Protein AF-A0A9X1PA81-F1 (afdb_monomer)

Organism: NCBI:txid2906443

Secondary structure (DSSP, 8-state):
-PPPHHHHHHHHHHHHHHHHHHHHHHHHHHHT--SEEEE------TT--SHHHHHHHHHHHHHH--S--SEEEEEEEETTEEEEEEEEETTTTEEEEEE-GGG--EEEEE--HHHHHHHHHTT--TTTGGGTSPBPPGGGGGG---TTHHHHTT-

Radius of gyration: 21.86 Å; Cα contacts (8 Å, |Δi|>4): 210; chains: 1; bounding box: 47×30×75 Å

pLDDT: mean 76.85, std 14.56, range [31.25, 95.69]

Structure (mmCIF, N/CA/C/O backbone):
data_AF-A0A9X1PA81-F1
#
_entry.id   AF-A0A9X1PA81-F1
#
loop_
_atom_site.group_PDB
_atom_site.id
_atom_site.type_symbol
_atom_site.label_atom_id
_atom_site.label_alt_id
_atom_site.label_comp_id
_atom_site.label_asym_id
_atom_site.label_entity_id
_atom_site.label_seq_id
_atom_site.pdbx_PDB_ins_code
_atom_site.Cartn_x
_atom_site.Cartn_y
_atom_site.Cartn_z
_atom_site.occupancy
_atom_site.B_iso_or_equiv
_atom_site.auth_seq_id
_atom_site.auth_comp_id
_atom_site.auth_asym_id
_atom_site.auth_atom_id
_atom_site.pdbx_PDB_model_num
ATOM 1 N N . MET A 1 1 ? -17.175 -12.967 57.351 1.00 57.31 1 MET A N 1
ATOM 2 C CA . MET A 1 1 ? -18.327 -12.041 57.247 1.00 57.31 1 MET A CA 1
ATOM 3 C C . MET A 1 1 ? -18.696 -11.857 55.776 1.00 57.31 1 MET A C 1
ATOM 5 O O . MET A 1 1 ? -17.812 -11.483 55.008 1.00 57.31 1 MET A O 1
ATOM 9 N N . PRO A 1 2 ? -19.935 -12.161 55.350 1.00 66.50 2 PRO A N 1
ATOM 10 C CA . PRO A 1 2 ? -20.371 -11.936 53.971 1.00 66.50 2 PRO A CA 1
ATOM 11 C C . PRO A 1 2 ? -20.437 -10.431 53.658 1.00 66.50 2 PRO A C 1
ATOM 13 O O . PRO A 1 2 ? -20.876 -9.634 54.485 1.00 66.50 2 PRO A O 1
ATOM 16 N N . LYS A 1 3 ? -19.960 -10.028 52.472 1.00 63.03 3 LYS A N 1
ATOM 17 C CA . LYS A 1 3 ? -19.974 -8.625 52.019 1.00 63.03 3 LYS A CA 1
ATOM 18 C C . LYS A 1 3 ? -21.407 -8.178 51.748 1.00 63.03 3 LYS A C 1
ATOM 20 O O . LYS A 1 3 ? -22.189 -8.936 51.178 1.00 63.03 3 LYS A O 1
ATOM 25 N N . SER A 1 4 ? -21.746 -6.943 52.116 1.00 78.69 4 SER A N 1
ATOM 26 C CA . SER A 1 4 ? -23.109 -6.448 51.916 1.00 78.69 4 SER A CA 1
ATOM 27 C C . SER A 1 4 ? -23.429 -6.285 50.418 1.00 78.69 4 SER A C 1
ATOM 29 O O . SER A 1 4 ? -22.540 -5.944 49.630 1.00 78.69 4 SER A O 1
ATOM 31 N N . PRO A 1 5 ? -24.695 -6.448 49.994 1.00 77.38 5 PRO A N 1
ATOM 32 C CA . PRO A 1 5 ? -25.101 -6.264 48.596 1.00 77.38 5 PRO A CA 1
ATOM 33 C C . PRO A 1 5 ? -24.713 -4.894 48.013 1.00 77.38 5 PRO A C 1
ATOM 35 O O . PRO A 1 5 ? -24.394 -4.784 46.829 1.00 77.38 5 PRO A O 1
ATOM 38 N N . LYS A 1 6 ? -24.672 -3.847 48.851 1.00 75.31 6 LYS A N 1
ATOM 39 C CA . LYS A 1 6 ? -24.205 -2.503 48.468 1.00 75.31 6 LYS A CA 1
ATOM 40 C C . LYS A 1 6 ? -22.704 -2.481 48.145 1.00 75.31 6 LYS A C 1
ATOM 42 O O . LYS A 1 6 ? -22.308 -1.853 47.168 1.00 75.31 6 LYS A O 1
ATOM 47 N N . GLN A 1 7 ? -21.879 -3.207 48.905 1.00 72.81 7 GLN A N 1
ATOM 48 C CA . GLN A 1 7 ? -20.437 -3.326 48.646 1.00 72.81 7 GLN A CA 1
ATOM 49 C C . GLN A 1 7 ? -20.135 -4.107 47.359 1.00 72.81 7 GLN A C 1
ATOM 51 O O . GLN A 1 7 ? -19.161 -3.803 46.674 1.00 72.81 7 GLN A O 1
ATOM 56 N N . ILE A 1 8 ? -20.965 -5.098 47.017 1.00 76.81 8 ILE A N 1
ATOM 57 C CA . ILE A 1 8 ? -20.823 -5.881 45.780 1.00 76.81 8 ILE A CA 1
ATOM 58 C C . ILE A 1 8 ? -21.149 -5.012 44.556 1.00 76.81 8 ILE A C 1
ATOM 60 O O . ILE A 1 8 ? -20.349 -4.959 43.624 1.00 76.81 8 ILE A O 1
ATOM 64 N N . LYS A 1 9 ? -22.266 -4.267 44.585 1.00 75.31 9 LYS A N 1
ATOM 65 C CA . LYS A 1 9 ? -22.647 -3.336 43.504 1.00 75.31 9 LYS A CA 1
ATOM 66 C C . LYS A 1 9 ? -21.602 -2.243 43.281 1.00 75.31 9 LYS A C 1
ATOM 68 O O . LYS A 1 9 ? -21.241 -1.986 42.139 1.00 75.31 9 LYS A O 1
ATOM 73 N N . ALA A 1 10 ? -21.085 -1.646 44.358 1.00 75.88 10 ALA A N 1
ATOM 74 C CA . ALA A 1 10 ? -20.046 -0.623 44.264 1.00 75.88 10 ALA A CA 1
ATOM 75 C C . ALA A 1 10 ? -18.797 -1.154 43.545 1.00 75.88 10 ALA A C 1
ATOM 77 O O . ALA A 1 10 ? -18.350 -0.536 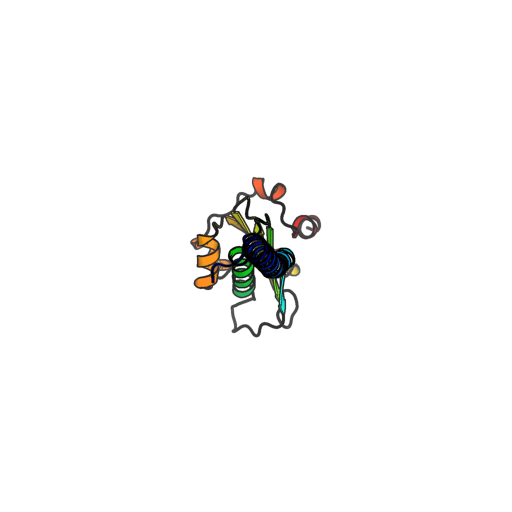42.589 1.00 75.88 10 ALA A O 1
ATOM 78 N N . LYS A 1 11 ? -18.300 -2.341 43.924 1.00 76.75 11 LYS A N 1
ATOM 79 C CA . LYS A 1 11 ? -17.141 -2.968 43.266 1.00 76.75 11 LYS A CA 1
ATOM 80 C C . LYS A 1 11 ? -17.375 -3.261 41.788 1.00 76.75 11 LYS A C 1
ATOM 82 O O . LYS A 1 11 ? -16.480 -3.018 40.988 1.00 76.75 11 LYS A O 1
ATOM 87 N N . LEU A 1 12 ? -18.566 -3.741 41.427 1.00 80.06 12 LEU A N 1
ATOM 88 C CA . LEU A 1 12 ? -18.918 -4.002 40.030 1.00 80.06 12 LEU A CA 1
ATOM 89 C C . LEU A 1 12 ? -18.897 -2.716 39.193 1.00 80.06 12 LEU A C 1
ATOM 91 O O . LEU A 1 12 ? -18.337 -2.704 38.101 1.00 80.06 12 LEU A O 1
ATOM 95 N N . ILE A 1 13 ? -19.457 -1.628 39.732 1.00 84.12 13 ILE A N 1
ATOM 96 C CA . ILE A 1 13 ? -19.462 -0.313 39.081 1.00 84.12 13 ILE A CA 1
ATOM 97 C C . ILE A 1 13 ? -18.028 0.210 38.934 1.00 84.12 13 ILE A C 1
ATOM 99 O O . ILE A 1 13 ? -17.653 0.647 37.851 1.00 84.12 13 ILE A O 1
ATOM 103 N N . THR A 1 14 ? -17.196 0.120 39.978 1.00 82.12 14 THR A N 1
ATOM 104 C CA . THR A 1 14 ? -15.796 0.570 39.907 1.00 82.12 14 THR A CA 1
ATOM 105 C C . THR A 1 14 ? -14.988 -0.236 38.887 1.00 82.12 14 THR A C 1
ATOM 107 O O . THR A 1 14 ? -14.229 0.349 38.118 1.00 82.12 14 THR A O 1
ATOM 110 N N . SER A 1 15 ? -15.176 -1.559 38.828 1.00 83.19 15 SER A N 1
ATOM 111 C CA . SER A 1 15 ? -14.539 -2.416 37.820 1.00 83.19 15 SER A CA 1
ATOM 112 C C . SER A 1 15 ? -15.003 -2.085 36.401 1.00 83.19 15 SER A C 1
ATOM 114 O O . SER A 1 15 ? -14.167 -1.986 35.510 1.00 83.19 15 SER A O 1
ATOM 116 N N . ALA A 1 16 ? -16.301 -1.852 36.188 1.00 82.06 16 ALA A N 1
ATOM 117 C CA . ALA A 1 16 ? -16.825 -1.457 34.882 1.00 82.06 16 ALA A CA 1
ATOM 118 C C . ALA A 1 16 ? -16.262 -0.101 34.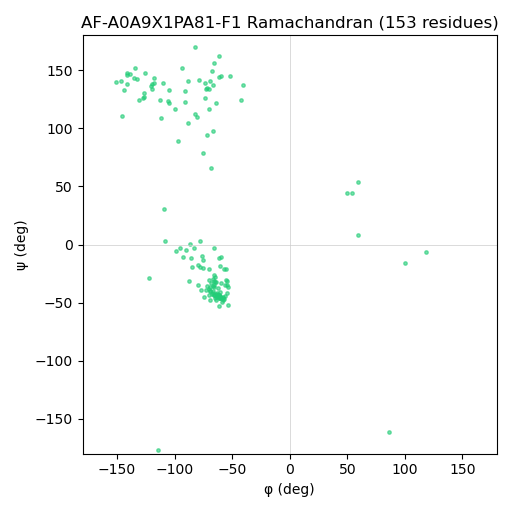424 1.00 82.06 16 ALA A C 1
ATOM 120 O O . ALA A 1 16 ? -15.819 0.026 33.286 1.00 82.06 16 ALA A O 1
ATOM 121 N N . ILE A 1 17 ? -16.203 0.888 35.324 1.00 86.19 17 ILE A N 1
ATOM 122 C CA . ILE A 1 17 ? -15.609 2.202 35.040 1.00 86.19 17 ILE A CA 1
ATOM 123 C C . ILE A 1 17 ? -14.124 2.058 34.690 1.00 86.19 17 ILE A C 1
ATOM 125 O O . ILE A 1 17 ? -13.688 2.611 33.685 1.00 86.19 17 ILE A O 1
ATOM 129 N N . MET A 1 18 ? -13.358 1.279 35.460 1.00 84.69 18 MET A N 1
ATOM 130 C CA . MET A 1 18 ? -11.952 0.978 35.159 1.00 84.69 18 MET A CA 1
ATOM 131 C C . MET A 1 18 ? -11.780 0.328 33.781 1.00 84.69 18 MET A C 1
ATOM 133 O O . MET A 1 18 ? -10.922 0.751 33.014 1.00 84.69 18 MET A O 1
ATOM 137 N N . CYS A 1 19 ? -12.613 -0.654 33.425 1.00 82.62 19 CYS A N 1
ATOM 138 C CA . CYS A 1 19 ? -12.574 -1.274 32.100 1.00 82.62 19 CYS A CA 1
ATOM 139 C C . CYS A 1 19 ? -12.869 -0.266 30.981 1.00 82.62 19 CYS A C 1
ATOM 141 O O . CYS A 1 19 ? -12.150 -0.246 29.984 1.00 82.62 19 CYS A O 1
ATOM 143 N N . CYS A 1 20 ? -13.873 0.600 31.150 1.00 79.50 20 CYS A N 1
ATOM 144 C CA . CYS A 1 20 ? -14.181 1.652 30.181 1.00 79.50 20 CYS A CA 1
ATOM 145 C C . CYS A 1 20 ? -13.029 2.656 30.040 1.00 79.50 20 CYS A C 1
ATOM 147 O O . CYS A 1 20 ? -12.661 2.998 28.918 1.00 79.50 20 CYS A O 1
ATOM 149 N N . LEU A 1 21 ? -12.428 3.084 31.156 1.00 84.94 21 LEU A N 1
ATOM 150 C CA . LEU A 1 21 ? -11.291 4.010 31.176 1.00 84.94 21 LEU A CA 1
ATOM 151 C C . LEU A 1 21 ? -10.029 3.409 30.553 1.00 84.94 21 LEU A C 1
ATOM 153 O O . LEU A 1 21 ? -9.253 4.146 29.957 1.00 84.94 21 LEU A O 1
ATOM 157 N N . LEU A 1 22 ? -9.831 2.092 30.657 1.00 82.94 22 LEU A N 1
ATOM 158 C CA . LEU A 1 22 ? -8.728 1.396 29.994 1.00 82.94 22 LEU A CA 1
ATOM 159 C C . LEU A 1 22 ? -9.001 1.183 28.504 1.00 82.94 22 LEU A C 1
ATOM 161 O O . LEU A 1 22 ? -8.089 1.346 27.707 1.00 82.94 22 LEU A O 1
ATOM 165 N N . ALA A 1 23 ? -10.234 0.866 28.103 1.00 80.75 23 ALA A N 1
ATOM 166 C CA . ALA A 1 23 ? -10.587 0.648 26.698 1.00 80.75 23 ALA A CA 1
ATOM 167 C C . ALA A 1 23 ? -10.553 1.942 25.864 1.00 80.75 23 ALA A C 1
ATOM 169 O O . ALA A 1 23 ? -10.140 1.924 24.703 1.00 80.75 23 ALA A O 1
ATOM 170 N N . PHE A 1 24 ? -10.952 3.069 26.458 1.00 79.00 24 PHE A N 1
ATOM 171 C CA . PHE A 1 24 ? -11.012 4.371 25.791 1.00 79.00 24 PHE A CA 1
ATOM 172 C C . PHE A 1 24 ? -9.695 4.809 25.119 1.00 79.00 24 PHE A C 1
ATOM 174 O O . PHE A 1 24 ? -9.724 5.116 23.927 1.00 79.00 24 PHE A O 1
ATOM 181 N N . PRO A 1 25 ? -8.529 4.808 25.797 1.00 77.19 25 PRO A N 1
ATOM 182 C CA . PRO A 1 25 ? -7.264 5.198 25.182 1.00 77.19 25 PRO A CA 1
ATOM 183 C C . PRO A 1 25 ? -6.832 4.249 24.057 1.00 77.19 25 PRO A C 1
ATOM 185 O O . PRO A 1 25 ? -6.268 4.720 23.071 1.00 77.19 25 PRO A O 1
ATOM 188 N N . PHE A 1 26 ? -7.144 2.948 24.130 1.00 76.31 26 PHE A N 1
ATOM 189 C CA . PHE A 1 26 ? -6.878 2.023 23.018 1.00 76.31 26 PHE A CA 1
ATOM 190 C C . PHE A 1 26 ? -7.729 2.353 21.787 1.00 76.31 26 PHE A C 1
ATOM 192 O O . PHE A 1 26 ? -7.211 2.384 20.670 1.00 76.31 26 PHE A O 1
ATOM 199 N N . ILE A 1 27 ? -9.018 2.639 21.985 1.00 72.06 27 ILE A N 1
ATOM 200 C CA . ILE A 1 27 ? -9.938 3.025 20.908 1.00 72.06 27 ILE A CA 1
ATOM 201 C C . ILE A 1 27 ? -9.505 4.361 20.293 1.00 72.06 27 ILE A C 1
ATOM 203 O O . ILE A 1 27 ? -9.370 4.451 19.073 1.00 72.06 27 ILE A O 1
ATOM 207 N N . ILE A 1 28 ? -9.214 5.373 21.119 1.00 73.00 28 ILE A N 1
ATOM 208 C CA . ILE A 1 28 ? -8.728 6.681 20.656 1.00 73.00 28 ILE A CA 1
ATOM 209 C C . ILE A 1 28 ? -7.427 6.514 19.872 1.00 73.00 28 ILE A C 1
ATOM 211 O O . ILE A 1 28 ? -7.350 6.984 18.742 1.00 73.00 28 ILE A O 1
ATOM 215 N N . SER A 1 29 ? -6.443 5.787 20.416 1.00 69.69 29 SER A N 1
ATOM 216 C CA . SER A 1 29 ? -5.158 5.540 19.750 1.00 69.69 29 SER A CA 1
ATOM 217 C C . SER A 1 29 ? -5.341 4.934 18.354 1.00 69.69 29 SER A C 1
ATOM 219 O O . SER A 1 29 ? -4.697 5.366 17.395 1.00 69.69 29 SER A O 1
ATOM 221 N N . LYS A 1 30 ? -6.271 3.983 18.202 1.00 66.19 30 LYS A N 1
ATOM 222 C CA . LYS A 1 30 ? -6.599 3.378 16.904 1.00 66.19 30 LYS A CA 1
ATOM 223 C C . LYS A 1 30 ? -7.332 4.339 15.963 1.00 66.19 30 LYS A C 1
ATOM 225 O O . LYS A 1 30 ? -7.032 4.333 14.775 1.00 66.19 30 LYS A O 1
ATOM 230 N N . ILE A 1 31 ? -8.241 5.179 16.463 1.00 66.62 31 ILE A N 1
ATOM 231 C CA . ILE A 1 31 ? -8.934 6.207 15.661 1.00 66.62 31 ILE A CA 1
ATOM 232 C C . ILE A 1 31 ? -7.963 7.275 15.157 1.00 66.62 31 ILE A C 1
ATOM 234 O O . ILE A 1 31 ? -8.104 7.731 14.022 1.00 66.62 31 ILE A O 1
ATOM 238 N N . THR A 1 32 ? -6.964 7.630 15.968 1.00 65.81 32 THR A N 1
ATOM 239 C CA . THR A 1 32 ? -5.949 8.635 15.629 1.00 65.81 32 THR A CA 1
ATOM 240 C C . THR A 1 32 ? -4.882 8.138 14.658 1.00 65.81 32 THR A C 1
ATOM 242 O O . THR A 1 32 ? -4.097 8.950 14.170 1.00 65.81 32 THR A O 1
ATOM 245 N N . LYS A 1 33 ? -4.817 6.830 14.359 1.00 69.62 33 LYS A N 1
ATOM 246 C CA . LYS A 1 33 ? -3.852 6.327 13.377 1.00 69.62 33 LYS A CA 1
ATOM 247 C C . LYS A 1 33 ? -4.172 6.900 11.996 1.00 69.62 33 LYS A C 1
ATOM 249 O O . LYS A 1 33 ? -5.263 6.711 11.459 1.00 69.62 33 LYS A O 1
ATOM 254 N N . SER A 1 34 ? -3.184 7.591 11.436 1.00 74.31 34 SER A N 1
ATOM 255 C CA . SER A 1 34 ? -3.207 8.095 10.066 1.00 74.31 34 SER A CA 1
ATOM 256 C C . SER A 1 34 ? -3.350 6.940 9.072 1.00 74.31 34 SER A C 1
ATOM 258 O O . SER A 1 34 ? -2.797 5.858 9.273 1.00 74.31 34 SER A O 1
ATOM 260 N N . ASN A 1 35 ? -4.074 7.178 7.982 1.00 78.75 35 ASN A N 1
ATOM 261 C CA . ASN A 1 35 ? -4.115 6.297 6.815 1.00 78.75 35 ASN A CA 1
ATOM 262 C C . ASN A 1 35 ? -2.985 6.589 5.813 1.00 78.75 35 ASN A C 1
ATOM 264 O O . ASN A 1 35 ? -2.893 5.923 4.785 1.00 78.75 35 ASN A O 1
ATOM 268 N N . SER A 1 36 ? -2.136 7.564 6.128 1.00 81.88 36 SER A N 1
ATOM 269 C CA . SER A 1 36 ? -0.985 7.977 5.335 1.00 81.88 36 SER A CA 1
ATOM 270 C C . SER A 1 36 ? 0.301 7.815 6.140 1.00 81.88 36 SER A C 1
ATOM 272 O O . SER A 1 36 ? 0.352 8.212 7.310 1.00 81.88 36 SER A O 1
ATOM 274 N N . ALA A 1 37 ? 1.360 7.316 5.508 1.00 82.94 37 ALA A N 1
ATOM 275 C CA . ALA A 1 37 ? 2.706 7.283 6.072 1.00 82.94 37 ALA A CA 1
ATOM 276 C C . ALA A 1 37 ? 3.725 7.948 5.141 1.00 82.94 37 ALA A C 1
ATOM 278 O O . ALA A 1 37 ? 3.616 7.894 3.918 1.00 82.94 37 ALA A O 1
ATOM 279 N N . ARG A 1 38 ? 4.745 8.568 5.735 1.00 82.38 38 ARG A N 1
ATOM 280 C CA . ARG A 1 38 ? 5.893 9.132 5.019 1.00 82.38 38 ARG A CA 1
ATOM 281 C C . ARG A 1 38 ? 7.168 8.566 5.623 1.00 82.38 38 ARG A C 1
ATOM 283 O O . ARG A 1 38 ? 7.345 8.634 6.837 1.00 82.38 38 ARG A O 1
ATOM 290 N N . VAL A 1 39 ? 8.026 8.001 4.783 1.00 82.50 39 VAL A N 1
ATOM 291 C CA . VAL A 1 39 ? 9.334 7.467 5.167 1.00 82.50 39 VAL A CA 1
ATOM 292 C C . VAL A 1 39 ? 10.395 8.355 4.536 1.00 82.50 39 VAL A C 1
ATOM 294 O O . VAL A 1 39 ? 10.549 8.356 3.319 1.00 82.50 39 VAL A O 1
ATOM 297 N N . PHE A 1 40 ? 11.085 9.145 5.354 1.00 77.88 40 PHE A N 1
ATOM 298 C CA . PHE A 1 40 ? 12.129 10.057 4.889 1.00 77.88 40 PHE A CA 1
ATOM 299 C C . PHE A 1 40 ? 13.513 9.406 4.957 1.00 77.88 40 PHE A C 1
ATOM 301 O O . PHE A 1 40 ? 13.758 8.579 5.832 1.00 77.88 40 PHE A O 1
ATOM 308 N N . TYR A 1 41 ? 14.418 9.847 4.079 1.00 63.81 41 TYR A N 1
ATOM 309 C CA . TYR A 1 41 ? 15.854 9.548 4.126 1.00 63.81 41 TYR A CA 1
ATOM 310 C C . TYR A 1 41 ? 16.205 8.063 4.067 1.00 63.81 41 TYR A C 1
ATOM 312 O O . TYR A 1 41 ? 16.947 7.547 4.902 1.00 63.81 41 TYR A O 1
ATOM 320 N N . VAL A 1 42 ? 15.708 7.360 3.051 1.00 64.62 42 VAL A N 1
ATOM 321 C CA . VAL A 1 42 ? 16.180 5.996 2.829 1.00 64.62 42 VAL A CA 1
ATOM 322 C C . VAL A 1 42 ? 17.529 6.009 2.099 1.00 64.62 42 VAL A C 1
ATOM 324 O O . VAL A 1 42 ? 17.580 6.287 0.898 1.00 64.62 42 VAL A O 1
ATOM 327 N N . GLN A 1 43 ? 18.607 5.643 2.804 1.00 58.81 43 GLN A N 1
ATOM 328 C CA . GLN A 1 43 ? 19.822 5.123 2.168 1.00 58.81 43 GLN A CA 1
ATOM 329 C C . GLN A 1 43 ? 19.478 3.770 1.552 1.00 58.81 43 GLN A C 1
ATOM 331 O O . GLN A 1 43 ? 19.371 2.753 2.235 1.00 58.81 43 GLN A O 1
ATOM 336 N N . THR A 1 44 ? 19.202 3.789 0.257 1.00 56.44 44 THR A N 1
ATOM 337 C CA . THR A 1 44 ? 18.881 2.583 -0.496 1.00 56.44 44 THR A CA 1
ATOM 338 C C . THR A 1 44 ? 20.179 2.021 -1.061 1.00 56.44 44 THR A C 1
ATOM 340 O O . THR A 1 44 ? 20.972 2.785 -1.616 1.00 56.44 44 THR A O 1
ATOM 343 N N . PRO A 1 45 ? 20.435 0.708 -0.920 1.00 53.97 45 PRO A N 1
ATOM 344 C CA . PRO A 1 45 ? 21.389 0.036 -1.786 1.00 53.97 45 PRO A CA 1
ATOM 345 C C . PRO A 1 45 ? 21.018 0.341 -3.238 1.00 53.97 45 PRO A C 1
ATOM 347 O O . PRO A 1 45 ? 19.830 0.461 -3.559 1.00 53.97 45 PRO A O 1
ATOM 350 N N . GLU A 1 46 ? 22.026 0.470 -4.096 1.00 51.91 46 GLU A N 1
ATOM 351 C CA . GLU A 1 46 ? 21.842 0.600 -5.539 1.00 51.91 46 GLU A CA 1
ATOM 352 C C . GLU A 1 46 ? 20.758 -0.402 -5.988 1.00 51.91 46 GLU A C 1
ATOM 354 O O . GLU A 1 46 ? 20.848 -1.586 -5.669 1.00 51.91 46 GLU A O 1
ATOM 359 N N . HIS A 1 47 ? 19.704 0.096 -6.650 1.00 51.84 47 HIS A N 1
ATOM 360 C CA . HIS A 1 47 ? 18.563 -0.629 -7.251 1.00 51.84 47 HIS A CA 1
ATOM 361 C C . HIS A 1 47 ? 17.221 -0.696 -6.504 1.00 51.84 47 HIS A C 1
ATOM 363 O O . HIS A 1 47 ? 16.222 -0.972 -7.167 1.00 51.84 47 HIS A O 1
ATOM 369 N N . ASP A 1 48 ? 17.123 -0.397 -5.207 1.00 62.47 48 ASP A N 1
ATOM 370 C CA . ASP A 1 48 ? 15.813 -0.357 -4.528 1.00 62.47 48 ASP A CA 1
ATOM 371 C C . ASP A 1 48 ? 15.333 1.098 -4.477 1.00 62.47 48 ASP A C 1
ATOM 373 O O . ASP A 1 48 ? 15.690 1.855 -3.583 1.00 62.47 48 ASP A O 1
ATOM 377 N N . GLY A 1 49 ? 14.611 1.555 -5.503 1.00 65.69 49 GLY A N 1
ATOM 378 C CA . GLY A 1 49 ? 14.337 2.981 -5.721 1.00 65.69 49 GLY A CA 1
ATOM 379 C C . GLY A 1 49 ? 13.541 3.665 -4.599 1.00 65.69 49 GLY A C 1
ATOM 380 O O . GLY A 1 49 ? 13.458 4.894 -4.593 1.00 65.69 49 GLY A O 1
ATOM 381 N N . GLY A 1 50 ? 12.974 2.891 -3.668 1.00 78.00 50 GLY A N 1
ATOM 382 C CA . GLY A 1 50 ? 12.079 3.316 -2.588 1.00 78.00 50 GLY A CA 1
ATOM 383 C C . GLY A 1 50 ? 10.685 2.682 -2.684 1.00 78.00 50 GLY A C 1
ATOM 384 O O . GLY A 1 50 ? 9.884 2.819 -1.759 1.00 78.00 50 GLY A O 1
ATOM 385 N N . ASP A 1 51 ? 10.404 1.952 -3.763 1.00 82.94 51 ASP A N 1
ATOM 386 C CA . ASP A 1 51 ? 9.151 1.245 -4.015 1.00 82.94 51 ASP A CA 1
ATOM 387 C C . ASP A 1 51 ? 8.886 0.175 -2.959 1.00 82.94 51 ASP A C 1
ATOM 389 O O . ASP A 1 51 ? 7.836 0.211 -2.314 1.00 82.94 51 ASP A O 1
ATOM 393 N N . THR A 1 52 ? 9.836 -0.733 -2.706 1.00 86.50 52 THR A N 1
ATOM 394 C CA . THR A 1 52 ? 9.639 -1.824 -1.732 1.00 86.50 52 THR A CA 1
ATOM 395 C C . THR A 1 52 ? 9.353 -1.301 -0.323 1.00 86.50 52 THR A C 1
ATOM 397 O O . THR A 1 52 ? 8.570 -1.892 0.425 1.00 86.50 52 THR A O 1
ATOM 400 N N . ILE A 1 53 ? 9.938 -0.158 0.035 1.00 87.94 53 ILE A N 1
ATOM 401 C CA . ILE A 1 53 ? 9.754 0.497 1.331 1.00 87.94 53 ILE A CA 1
ATOM 402 C C . ILE A 1 53 ? 8.387 1.157 1.414 1.00 87.94 53 ILE A C 1
ATOM 404 O O . ILE A 1 53 ? 7.694 0.982 2.418 1.00 87.94 53 ILE A O 1
ATOM 408 N N . ALA A 1 54 ? 7.976 1.873 0.363 1.00 88.81 54 ALA A N 1
ATOM 409 C CA . ALA A 1 54 ? 6.636 2.435 0.282 1.00 88.81 54 ALA A CA 1
ATOM 410 C C . ALA A 1 54 ? 5.578 1.324 0.402 1.00 88.81 54 ALA A C 1
ATOM 412 O O . ALA A 1 54 ? 4.660 1.438 1.212 1.00 88.81 54 ALA A O 1
ATOM 413 N N . ILE A 1 55 ? 5.747 0.206 -0.310 1.00 90.25 55 ILE A N 1
ATOM 414 C CA . ILE A 1 55 ? 4.812 -0.929 -0.269 1.00 90.25 55 ILE A CA 1
ATOM 415 C C . ILE A 1 55 ? 4.809 -1.616 1.096 1.00 90.25 55 ILE A C 1
ATOM 417 O O . ILE A 1 55 ? 3.742 -1.942 1.612 1.00 90.25 55 ILE A O 1
ATOM 421 N N . ARG A 1 56 ? 5.975 -1.820 1.720 1.00 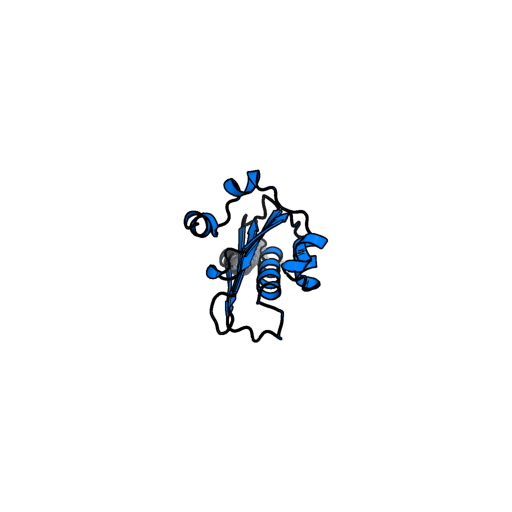90.81 56 ARG A N 1
ATOM 422 C CA . ARG A 1 56 ? 6.024 -2.394 3.070 1.00 90.81 56 ARG A CA 1
ATOM 423 C C . ARG A 1 56 ? 5.284 -1.511 4.062 1.00 90.81 56 ARG A C 1
ATOM 425 O O . ARG A 1 56 ? 4.470 -2.012 4.832 1.00 90.81 56 ARG A O 1
ATOM 432 N N . LYS A 1 57 ? 5.518 -0.198 4.011 1.00 90.75 57 LYS A N 1
ATOM 433 C CA . LYS A 1 57 ? 4.857 0.733 4.923 1.00 90.75 57 LYS A CA 1
ATOM 434 C C . LYS A 1 57 ? 3.350 0.807 4.677 1.00 90.75 57 LYS A C 1
ATOM 436 O O . LYS A 1 57 ? 2.577 0.903 5.626 1.00 90.75 57 LYS A O 1
ATOM 441 N N . LEU A 1 58 ? 2.934 0.707 3.418 1.00 91.44 58 LEU A N 1
ATOM 442 C CA . LEU A 1 58 ? 1.534 0.559 3.036 1.00 91.44 58 LEU A CA 1
ATOM 443 C C . LEU A 1 58 ? 0.924 -0.721 3.628 1.00 91.44 58 LEU A C 1
ATOM 445 O O . LEU A 1 58 ? -0.153 -0.651 4.214 1.00 91.44 58 LEU A O 1
ATOM 449 N N . ASN A 1 59 ? 1.616 -1.862 3.544 1.00 92.00 59 ASN A N 1
ATOM 450 C CA . ASN A 1 59 ? 1.147 -3.118 4.131 1.00 92.00 59 ASN A CA 1
ATOM 451 C C . ASN A 1 59 ? 0.998 -3.021 5.659 1.00 92.00 59 ASN A C 1
ATOM 453 O O . ASN A 1 59 ? -0.033 -3.420 6.190 1.00 92.00 59 AS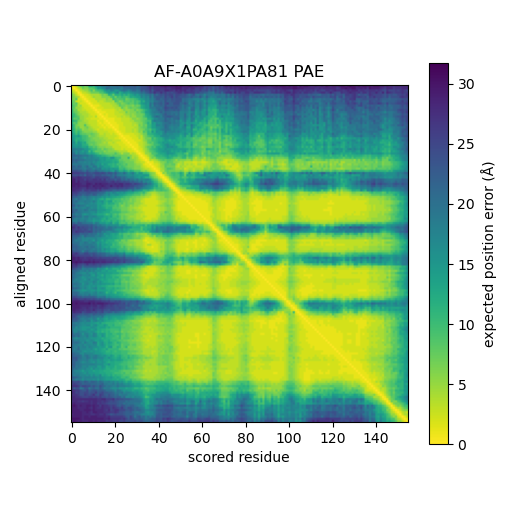N A O 1
ATOM 457 N N . GLU A 1 60 ? 1.961 -2.412 6.361 1.00 89.94 60 GLU A N 1
ATOM 458 C CA . GLU A 1 60 ? 1.855 -2.150 7.808 1.00 89.94 60 GLU A CA 1
ATOM 459 C C . GLU A 1 60 ? 0.598 -1.329 8.144 1.00 89.94 60 GLU A C 1
ATOM 461 O O . GLU A 1 60 ? -0.138 -1.661 9.072 1.00 89.94 60 GLU A O 1
ATOM 466 N N . LEU A 1 61 ? 0.296 -0.282 7.366 1.00 88.44 61 LEU A N 1
ATOM 467 C CA . LEU A 1 61 ? -0.917 0.519 7.566 1.00 88.44 61 LEU A CA 1
ATOM 468 C C . LEU A 1 61 ? -2.203 -0.292 7.370 1.00 88.44 61 LEU A C 1
ATOM 470 O O . LEU A 1 61 ? -3.172 -0.056 8.099 1.00 88.44 61 LEU A O 1
ATOM 474 N N . VAL A 1 62 ? -2.214 -1.211 6.399 1.00 87.75 62 VAL A N 1
ATOM 475 C CA . VAL A 1 62 ? -3.349 -2.094 6.093 1.00 87.75 62 VAL A CA 1
ATOM 476 C C . VAL A 1 62 ? -3.544 -3.142 7.191 1.00 87.75 62 VAL A C 1
ATOM 478 O O . VAL A 1 62 ? -4.676 -3.358 7.620 1.00 87.75 62 VAL A O 1
ATOM 481 N N . GLU A 1 63 ? -2.466 -3.757 7.681 1.00 85.75 63 GLU A N 1
ATOM 482 C CA . GLU A 1 63 ? -2.510 -4.784 8.731 1.00 85.75 63 GLU A CA 1
ATOM 483 C C . GLU A 1 63 ? -2.822 -4.199 10.120 1.00 85.75 63 GLU A C 1
ATOM 485 O O . GLU A 1 63 ? -3.584 -4.781 10.894 1.00 85.75 63 GLU A O 1
ATOM 490 N N . GLU A 1 64 ? -2.268 -3.031 10.461 1.00 77.69 64 GLU A N 1
ATOM 491 C CA . GLU A 1 64 ? -2.396 -2.456 11.805 1.00 77.69 64 GLU A CA 1
ATOM 492 C C . GLU A 1 64 ? -3.734 -1.743 12.070 1.00 77.69 64 GLU A C 1
ATOM 494 O O . GLU A 1 64 ? -4.079 -1.472 13.241 1.00 77.69 64 GLU A O 1
ATOM 499 N N . ASN A 1 65 ? -4.473 -1.393 11.011 1.00 69.38 65 ASN A N 1
ATOM 500 C CA . ASN A 1 65 ? -5.734 -0.668 11.118 1.00 69.38 65 ASN A CA 1
ATOM 501 C C . ASN A 1 65 ? -6.928 -1.610 11.287 1.00 69.38 65 ASN A C 1
ATOM 503 O O . ASN A 1 65 ? -7.454 -2.187 10.342 1.00 69.38 65 ASN A O 1
ATOM 507 N N . PHE A 1 66 ? -7.421 -1.656 12.525 1.00 51.62 66 PHE A N 1
ATOM 508 C CA . PHE A 1 66 ? -8.692 -2.287 12.886 1.00 51.62 66 PHE A CA 1
ATOM 509 C C . PHE A 1 66 ? -9.907 -1.550 12.295 1.00 51.62 66 PHE A C 1
ATOM 511 O O . PHE A 1 66 ? -10.943 -2.154 12.026 1.00 51.62 66 PHE A O 1
ATOM 518 N N . LEU A 1 67 ? -9.797 -0.233 12.090 1.00 54.44 67 LEU A N 1
ATOM 519 C CA . LEU A 1 67 ? -10.855 0.547 11.459 1.00 54.44 67 LEU A CA 1
ATOM 520 C C . LEU A 1 67 ? -10.865 0.234 9.966 1.00 54.44 67 LEU A C 1
ATOM 522 O O . LEU A 1 67 ? -9.839 0.355 9.301 1.00 54.44 67 LEU A O 1
ATOM 526 N N . ASN A 1 68 ? -12.032 -0.161 9.459 1.00 64.06 68 ASN A N 1
ATOM 527 C CA . ASN A 1 68 ? -12.280 -0.518 8.067 1.00 64.06 68 ASN A CA 1
ATOM 528 C C . ASN A 1 68 ? -12.189 0.724 7.159 1.00 64.06 68 ASN A C 1
ATOM 530 O O . ASN A 1 68 ? -13.191 1.205 6.638 1.00 64.06 68 ASN A O 1
ATOM 534 N N . ARG A 1 69 ? -10.995 1.314 7.048 1.00 74.00 69 ARG A N 1
ATOM 535 C CA . ARG A 1 69 ? -10.733 2.445 6.162 1.00 74.00 69 ARG A CA 1
ATOM 536 C C . ARG A 1 69 ? -10.697 1.916 4.732 1.00 74.00 69 ARG A C 1
ATOM 538 O O . ARG A 1 69 ? -10.119 0.865 4.459 1.00 74.00 69 ARG A O 1
ATOM 545 N N . ASN A 1 70 ? -11.297 2.671 3.819 1.00 78.75 70 ASN A N 1
ATOM 546 C CA . ASN A 1 70 ? -11.356 2.287 2.410 1.00 78.75 70 ASN A CA 1
ATOM 547 C C . ASN A 1 70 ? -10.019 2.494 1.687 1.00 78.75 70 ASN A C 1
ATOM 549 O O . ASN A 1 70 ? -9.852 1.990 0.581 1.00 78.75 70 ASN A O 1
ATOM 553 N N . TYR A 1 71 ? -9.081 3.228 2.291 1.00 83.12 71 TYR A N 1
ATOM 554 C CA . TYR A 1 71 ? -7.903 3.742 1.608 1.00 83.12 71 TYR A CA 1
ATOM 555 C C . TYR A 1 71 ? -6.696 3.898 2.535 1.00 83.12 71 TYR A C 1
ATOM 557 O O . TYR A 1 71 ? -6.847 4.404 3.654 1.00 83.12 71 TYR A O 1
ATOM 565 N N . TYR A 1 72 ? -5.515 3.552 2.019 1.00 87.12 72 TYR A N 1
ATOM 566 C CA . TYR A 1 72 ? -4.214 3.710 2.669 1.00 87.12 72 TYR A CA 1
ATOM 567 C C . TYR A 1 72 ? -3.163 4.206 1.670 1.00 87.12 72 TYR A C 1
ATOM 569 O O . TYR A 1 72 ? -3.200 3.843 0.497 1.00 87.12 72 TYR A O 1
ATOM 577 N N . GLU A 1 73 ? -2.204 5.007 2.132 1.00 88.12 73 GLU A N 1
ATOM 578 C CA . GLU A 1 73 ? -1.109 5.510 1.300 1.00 88.12 73 GLU A CA 1
ATOM 579 C C . GLU A 1 73 ? 0.223 5.552 2.051 1.00 88.12 73 GLU A C 1
ATOM 581 O O . GLU A 1 73 ? 0.284 5.813 3.253 1.00 88.12 73 GLU A O 1
ATOM 586 N N . ALA A 1 74 ? 1.313 5.336 1.327 1.00 89.00 74 ALA A N 1
ATOM 587 C CA . ALA A 1 74 ? 2.659 5.489 1.848 1.00 89.00 74 ALA A CA 1
ATOM 588 C C . ALA A 1 74 ? 3.577 6.108 0.793 1.00 89.00 74 ALA A C 1
ATOM 590 O O . ALA A 1 74 ? 3.530 5.740 -0.378 1.00 89.00 74 ALA A O 1
ATOM 591 N N . ALA A 1 75 ? 4.431 7.035 1.219 1.00 87.06 75 ALA A N 1
ATOM 592 C CA . ALA A 1 75 ? 5.446 7.653 0.372 1.00 87.06 75 ALA A CA 1
ATOM 593 C C . ALA A 1 75 ? 6.845 7.403 0.941 1.00 87.06 75 ALA A C 1
ATOM 595 O O . ALA A 1 75 ? 7.056 7.556 2.149 1.00 87.06 75 ALA A O 1
ATOM 596 N N . ALA A 1 76 ? 7.791 7.053 0.071 1.00 86.75 76 ALA A N 1
ATOM 597 C CA . ALA A 1 76 ? 9.201 6.900 0.408 1.00 86.75 76 ALA A CA 1
ATOM 598 C C . ALA A 1 76 ? 10.029 7.993 -0.282 1.00 86.75 76 ALA A C 1
ATOM 600 O O . ALA A 1 76 ? 9.998 8.152 -1.505 1.00 86.75 76 ALA A O 1
ATOM 601 N N . TYR A 1 77 ? 10.777 8.742 0.527 1.00 80.19 77 TYR A N 1
ATOM 602 C CA . TYR A 1 77 ? 11.642 9.832 0.096 1.00 80.19 77 TYR A CA 1
ATOM 603 C C . TYR A 1 77 ? 13.099 9.420 0.270 1.00 80.19 77 TYR A C 1
ATOM 605 O O . TYR A 1 77 ? 13.500 8.846 1.286 1.00 80.19 77 TYR A O 1
ATOM 613 N N . THR A 1 78 ? 13.907 9.771 -0.715 1.00 74.50 78 THR A N 1
ATOM 614 C CA . THR A 1 78 ? 15.365 9.610 -0.661 1.00 74.50 78 THR A CA 1
ATOM 615 C C . THR A 1 78 ? 16.011 10.995 -0.677 1.00 74.50 78 THR A C 1
ATOM 617 O O . THR A 1 78 ? 15.303 12.001 -0.699 1.00 74.50 78 THR A O 1
ATOM 620 N N . GLU A 1 79 ? 17.340 11.069 -0.701 1.00 67.50 79 GLU A N 1
ATOM 621 C CA . GLU A 1 79 ? 18.078 12.342 -0.708 1.00 67.50 79 GLU A CA 1
ATOM 622 C C . GLU A 1 79 ? 17.681 13.299 -1.852 1.00 67.50 79 GLU A C 1
ATOM 624 O O . GLU A 1 79 ? 17.860 14.505 -1.721 1.00 67.50 79 GLU A O 1
ATOM 629 N N . ILE A 1 80 ? 17.084 12.792 -2.940 1.00 62.28 80 ILE A N 1
ATOM 630 C CA . ILE A 1 80 ? 16.747 13.563 -4.153 1.00 62.28 80 ILE A CA 1
ATOM 631 C C . ILE A 1 80 ? 15.218 13.776 -4.307 1.00 62.28 80 ILE A C 1
ATOM 633 O O . ILE A 1 80 ? 14.722 13.894 -5.416 1.00 62.28 80 ILE A O 1
ATOM 637 N N . SER A 1 81 ? 14.450 13.857 -3.208 1.00 59.94 81 SER A N 1
ATOM 638 C CA . SER A 1 81 ? 12.976 14.057 -3.167 1.00 59.94 81 SER A CA 1
ATOM 639 C C . SER A 1 81 ? 12.097 12.779 -3.265 1.00 59.94 81 SER A C 1
ATOM 641 O O . SER A 1 81 ? 12.544 11.691 -2.876 1.00 59.94 81 SER A O 1
ATOM 643 N N . THR A 1 82 ? 10.804 12.919 -3.614 1.00 65.56 82 THR A N 1
ATOM 644 C CA . THR A 1 82 ? 9.768 11.861 -3.539 1.00 65.56 82 THR A CA 1
ATOM 645 C C . THR A 1 82 ? 9.994 10.802 -4.611 1.00 65.56 82 THR A C 1
ATOM 647 O O . THR A 1 82 ? 9.488 10.932 -5.715 1.00 65.56 82 THR A O 1
ATOM 650 N N . ARG A 1 83 ? 10.684 9.701 -4.303 1.00 78.56 83 ARG A N 1
ATOM 651 C CA . ARG A 1 83 ? 10.952 8.695 -5.341 1.00 78.56 83 ARG A CA 1
ATOM 652 C C . ARG A 1 83 ? 9.771 7.778 -5.623 1.00 78.56 83 ARG A C 1
ATOM 654 O O . ARG A 1 83 ? 9.601 7.398 -6.776 1.00 78.56 83 ARG A O 1
ATOM 661 N N . TRP A 1 84 ? 8.978 7.428 -4.604 1.00 84.69 84 TRP A N 1
ATOM 662 C CA . TRP A 1 84 ? 7.884 6.465 -4.758 1.00 84.69 84 TRP A CA 1
ATOM 663 C C . TRP A 1 84 ? 6.680 6.759 -3.882 1.00 84.69 84 TRP A C 1
ATOM 665 O O . TRP A 1 84 ? 6.803 7.088 -2.698 1.00 84.69 84 TRP A O 1
ATOM 675 N N . TYR A 1 85 ? 5.509 6.546 -4.466 1.00 85.94 85 TYR A N 1
ATOM 676 C CA . TYR A 1 85 ? 4.223 6.621 -3.796 1.00 85.94 85 TYR A CA 1
ATOM 677 C C . TYR A 1 85 ? 3.435 5.335 -4.057 1.00 85.94 85 TYR A C 1
ATOM 679 O O . TYR A 1 85 ? 3.263 4.910 -5.200 1.00 85.94 85 TYR A O 1
ATOM 687 N N . ALA A 1 86 ? 2.990 4.706 -2.972 1.00 89.25 86 ALA A N 1
ATOM 688 C CA . ALA A 1 86 ? 2.217 3.476 -2.970 1.00 89.25 86 ALA A CA 1
ATOM 689 C C . ALA A 1 86 ? 0.848 3.732 -2.340 1.00 89.25 86 ALA A C 1
ATOM 691 O O . ALA A 1 86 ? 0.718 4.428 -1.328 1.00 89.25 86 ALA A O 1
ATOM 692 N N . ASN A 1 87 ? -0.179 3.153 -2.940 1.00 89.12 87 ASN A N 1
ATOM 693 C CA . ASN A 1 87 ? -1.552 3.480 -2.641 1.00 89.12 87 ASN A CA 1
ATOM 694 C C . ASN A 1 87 ? -2.459 2.262 -2.710 1.00 89.12 87 ASN A C 1
ATOM 696 O O . ASN A 1 87 ? -2.392 1.520 -3.682 1.00 89.12 87 ASN A O 1
ATOM 700 N N . TYR A 1 88 ? -3.318 2.065 -1.715 1.00 89.50 88 TYR A N 1
ATOM 701 C CA . TYR A 1 88 ? -4.195 0.906 -1.662 1.00 89.50 88 TYR A CA 1
ATOM 702 C C . TYR A 1 88 ? -5.642 1.289 -1.376 1.00 89.50 88 TYR A C 1
ATOM 704 O O . TYR A 1 88 ? -5.945 1.886 -0.340 1.00 89.50 88 TYR A O 1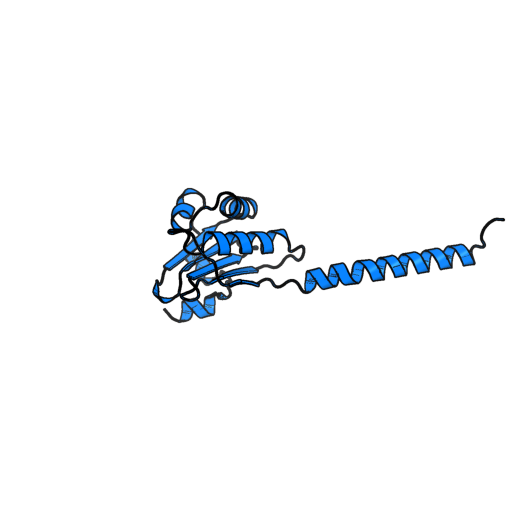
ATOM 712 N N . ASN A 1 89 ? -6.544 0.868 -2.260 1.00 88.00 89 ASN A N 1
ATOM 713 C CA . ASN A 1 89 ? -7.980 0.910 -2.043 1.00 88.00 89 ASN A CA 1
ATOM 714 C C . ASN A 1 89 ? -8.490 -0.469 -1.610 1.00 88.00 89 ASN A C 1
ATOM 716 O O . ASN A 1 89 ? -8.447 -1.432 -2.374 1.00 88.00 89 ASN A O 1
ATOM 720 N N . LYS A 1 90 ? -9.027 -0.556 -0.393 1.00 85.44 90 LYS A N 1
ATOM 721 C CA . LYS A 1 90 ? -9.488 -1.814 0.202 1.00 85.44 90 LYS A CA 1
ATOM 722 C C . LYS A 1 90 ? -10.773 -2.347 -0.435 1.00 85.44 90 LYS A C 1
ATOM 724 O O . LYS A 1 90 ? -10.921 -3.559 -0.547 1.00 85.44 90 LYS A O 1
ATOM 729 N N . GLN A 1 91 ? -11.693 -1.464 -0.830 1.00 84.06 91 GLN A N 1
ATOM 730 C CA . GLN A 1 91 ? -12.980 -1.852 -1.418 1.00 84.06 91 GLN A CA 1
ATOM 731 C C . GLN A 1 91 ? -12.782 -2.532 -2.774 1.00 84.06 91 GLN A C 1
ATOM 733 O O . GLN A 1 91 ? -13.405 -3.553 -3.045 1.00 84.06 91 GLN A O 1
ATOM 738 N N . TYR A 1 92 ? -11.893 -1.976 -3.597 1.00 86.00 92 TYR A N 1
ATOM 739 C CA . TYR A 1 92 ? -11.607 -2.484 -4.939 1.00 86.00 92 TYR A CA 1
ATOM 740 C C . TYR A 1 92 ? -10.398 -3.421 -4.995 1.00 86.00 92 TYR A C 1
ATOM 742 O O . TYR A 1 92 ? -10.095 -3.947 -6.063 1.00 86.00 92 TYR A O 1
ATOM 750 N N . GLN A 1 93 ? -9.707 -3.616 -3.864 1.00 90.12 93 GLN A N 1
ATOM 751 C CA . GLN A 1 93 ? -8.438 -4.345 -3.784 1.00 90.12 93 GLN A CA 1
ATOM 752 C C . GLN A 1 93 ? -7.437 -3.839 -4.830 1.00 90.12 93 GLN A C 1
ATOM 754 O O . GLN A 1 93 ? -6.813 -4.618 -5.545 1.00 90.12 93 GLN A O 1
ATOM 759 N N . ALA A 1 94 ? -7.336 -2.516 -4.957 1.00 89.44 94 ALA A N 1
ATOM 760 C CA . ALA A 1 94 ? -6.556 -1.856 -5.996 1.00 89.44 94 ALA A CA 1
ATOM 761 C C . ALA A 1 94 ? -5.272 -1.276 -5.399 1.00 89.44 94 ALA A C 1
ATOM 763 O O . ALA A 1 94 ? -5.337 -0.465 -4.475 1.00 89.44 94 ALA A O 1
ATOM 764 N N . LEU A 1 95 ? -4.123 -1.673 -5.938 1.00 90.88 95 LEU A N 1
ATOM 765 C CA . LEU A 1 95 ? -2.805 -1.138 -5.616 1.00 90.88 95 LEU A CA 1
ATOM 766 C C . LEU A 1 95 ? -2.339 -0.223 -6.749 1.00 90.88 95 LEU A C 1
ATOM 768 O O . LEU A 1 95 ? -2.191 -0.679 -7.880 1.00 90.88 95 LEU A O 1
ATOM 772 N N . LEU A 1 96 ? -2.049 1.034 -6.431 1.00 89.00 96 LEU A N 1
ATOM 773 C CA . LEU A 1 96 ? -1.318 1.962 -7.289 1.00 89.00 96 LEU A CA 1
ATOM 774 C C . LEU A 1 96 ? 0.106 2.128 -6.755 1.00 89.00 96 LEU A C 1
ATOM 776 O O . LEU A 1 96 ? 0.318 2.360 -5.567 1.00 89.00 96 LEU A O 1
ATOM 780 N N . ILE A 1 97 ? 1.077 2.047 -7.656 1.00 87.81 97 ILE A N 1
ATOM 781 C CA . ILE A 1 97 ? 2.475 2.395 -7.417 1.00 87.81 97 ILE A CA 1
ATOM 782 C C . ILE A 1 97 ? 2.913 3.403 -8.487 1.00 87.81 97 ILE A C 1
ATOM 784 O O . ILE A 1 97 ? 2.674 3.192 -9.676 1.00 87.81 97 ILE A O 1
ATOM 788 N N . THR A 1 98 ? 3.534 4.505 -8.077 1.00 82.62 98 THR A N 1
ATOM 789 C CA . THR A 1 98 ? 4.063 5.542 -8.978 1.00 82.62 98 THR A CA 1
ATOM 790 C C . THR A 1 98 ? 5.461 5.956 -8.545 1.00 82.62 98 THR A C 1
ATOM 792 O O . THR A 1 98 ? 5.746 6.024 -7.344 1.00 82.62 98 THR A O 1
ATOM 795 N N . GLY A 1 99 ? 6.313 6.226 -9.532 1.00 77.19 99 GLY A N 1
ATOM 796 C CA . GLY A 1 99 ? 7.594 6.896 -9.327 1.00 77.19 99 GLY A CA 1
ATOM 797 C C . GLY A 1 99 ? 7.415 8.417 -9.250 1.00 77.19 99 GLY A C 1
ATOM 798 O O . GLY A 1 99 ? 6.326 8.921 -9.534 1.00 77.19 99 GLY A O 1
ATOM 799 N N . ASP A 1 100 ? 8.475 9.133 -8.868 1.00 67.00 100 ASP A N 1
ATOM 800 C CA . ASP A 1 100 ? 8.585 10.608 -8.857 1.00 67.00 100 ASP A CA 1
ATOM 801 C C . ASP A 1 100 ? 7.931 11.240 -10.119 1.00 67.00 100 ASP A C 1
ATOM 803 O O . ASP A 1 100 ? 8.133 10.705 -11.224 1.00 67.00 100 ASP A O 1
ATOM 807 N N . PRO A 1 101 ? 7.158 12.350 -10.015 1.00 52.22 101 PRO A N 1
ATOM 808 C CA . PRO A 1 101 ? 6.218 12.813 -11.044 1.00 52.22 101 PRO A CA 1
ATOM 809 C C . PRO A 1 101 ? 6.830 13.154 -12.404 1.00 52.22 101 PRO A C 1
ATOM 811 O O . PRO A 1 101 ? 6.107 13.188 -13.394 1.00 52.22 101 PRO A O 1
ATOM 814 N N . ALA A 1 102 ? 8.146 13.373 -12.493 1.00 53.12 102 ALA A N 1
ATOM 815 C CA . ALA A 1 102 ? 8.817 13.616 -13.772 1.00 53.12 102 ALA A CA 1
ATOM 816 C C . ALA A 1 102 ? 8.880 12.365 -14.670 1.00 53.12 102 ALA A C 1
ATOM 818 O O . ALA A 1 102 ? 9.044 12.482 -15.881 1.00 53.12 102 ALA A O 1
ATOM 819 N N . SER A 1 103 ? 8.749 11.167 -14.092 1.00 57.84 103 SER A N 1
ATOM 820 C CA . SER A 1 103 ? 8.811 9.912 -14.849 1.00 57.84 103 SER A CA 1
ATOM 821 C C . SER A 1 103 ? 7.525 9.594 -15.620 1.00 57.84 103 SER A C 1
ATOM 823 O O . SER A 1 103 ? 7.560 8.754 -16.518 1.00 57.84 103 SER A O 1
ATOM 825 N N . GLY A 1 104 ? 6.388 10.210 -15.257 1.00 59.00 104 GLY A N 1
ATOM 826 C CA . GLY A 1 104 ? 5.061 9.887 -15.807 1.00 59.00 104 GLY A CA 1
ATOM 827 C C . GLY A 1 104 ? 4.622 8.431 -15.582 1.00 59.00 104 GLY A C 1
ATOM 828 O O . GLY A 1 104 ? 3.620 7.982 -16.137 1.00 59.00 104 GLY A O 1
ATOM 829 N N . TRP A 1 105 ? 5.380 7.665 -14.795 1.00 69.69 105 TRP A N 1
ATOM 830 C CA . TRP A 1 105 ? 5.198 6.231 -14.653 1.00 69.69 105 TRP A CA 1
ATOM 831 C C . TRP A 1 105 ? 4.256 5.935 -13.493 1.00 69.69 105 TRP A C 1
ATOM 833 O O . TRP A 1 105 ? 4.533 6.284 -12.348 1.00 69.69 105 TRP A O 1
ATOM 843 N N . SER A 1 106 ? 3.168 5.226 -13.780 1.00 78.69 106 SER A N 1
ATOM 844 C CA . SER A 1 106 ? 2.280 4.660 -12.769 1.00 78.69 106 SER A CA 1
ATOM 845 C C . SER A 1 106 ? 1.803 3.281 -13.210 1.00 78.69 106 SER A C 1
ATOM 847 O O . SER A 1 106 ? 1.627 3.015 -14.401 1.00 78.69 106 SER A O 1
ATOM 849 N N . ARG A 1 107 ? 1.618 2.371 -12.251 1.00 84.69 107 ARG A N 1
ATOM 850 C CA . ARG A 1 107 ? 1.027 1.054 -12.502 1.00 84.69 107 ARG A CA 1
ATOM 851 C C . ARG A 1 107 ? -0.044 0.743 -11.474 1.00 84.69 107 ARG A C 1
ATOM 853 O O . ARG A 1 107 ? 0.115 1.036 -10.289 1.00 84.69 107 ARG A O 1
ATOM 860 N N . PHE A 1 108 ? -1.102 0.102 -11.955 1.00 88.62 108 PHE A N 1
ATOM 861 C CA . PHE A 1 108 ? -2.237 -0.325 -11.154 1.00 88.62 108 PHE A CA 1
ATOM 862 C C . PHE A 1 108 ? -2.398 -1.841 -11.228 1.00 88.62 108 PHE A C 1
ATOM 864 O O . PHE A 1 108 ? -2.377 -2.434 -12.311 1.00 88.62 108 PHE A O 1
ATOM 871 N N . TYR A 1 109 ? -2.604 -2.464 -10.076 1.00 91.62 109 TYR A N 1
ATOM 872 C CA . TYR A 1 109 ? -2.786 -3.903 -9.947 1.00 91.62 109 TYR A CA 1
ATOM 873 C C . TYR A 1 109 ? -3.962 -4.220 -9.028 1.00 91.62 109 TYR A C 1
ATOM 875 O O . TYR A 1 109 ? -4.255 -3.469 -8.098 1.00 91.62 109 TYR A O 1
ATOM 883 N N . TYR A 1 110 ? -4.604 -5.362 -9.252 1.00 92.31 110 TYR A N 1
ATOM 884 C CA . TYR A 1 110 ? -5.364 -6.011 -8.193 1.00 92.31 110 TYR A CA 1
ATOM 885 C C . TYR A 1 110 ? -4.393 -6.619 -7.181 1.00 92.31 110 TYR A C 1
ATOM 887 O O . TYR A 1 110 ? -3.432 -7.289 -7.562 1.00 92.31 110 TYR A O 1
ATOM 895 N N . ALA A 1 111 ? -4.654 -6.392 -5.899 1.00 93.19 111 ALA A N 1
ATOM 896 C CA . ALA A 1 111 ? -3.912 -6.985 -4.801 1.00 93.19 111 ALA A CA 1
ATOM 897 C C . ALA A 1 111 ? -4.862 -7.257 -3.632 1.00 93.19 111 ALA A C 1
ATOM 899 O O . ALA A 1 111 ? -5.329 -6.341 -2.962 1.00 93.19 111 ALA A O 1
ATOM 900 N N . SER A 1 112 ? -5.134 -8.526 -3.354 1.00 92.75 112 SER A N 1
ATOM 901 C CA . SER A 1 112 ? -5.727 -8.934 -2.081 1.00 92.75 112 SER A CA 1
ATOM 902 C C . SER A 1 112 ? -4.800 -8.573 -0.906 1.00 92.75 112 SER A C 1
ATOM 904 O O . SER A 1 112 ? -3.595 -8.381 -1.099 1.00 92.75 112 SER A O 1
ATOM 906 N N . PRO A 1 113 ? -5.303 -8.530 0.343 1.00 89.94 113 PRO A N 1
ATOM 907 C CA . PRO A 1 113 ? -4.447 -8.324 1.514 1.00 89.94 113 PRO A CA 1
ATOM 908 C C . PRO A 1 113 ? -3.283 -9.325 1.603 1.00 89.94 113 PRO A C 1
ATOM 910 O O . PRO A 1 113 ? -2.177 -8.958 1.986 1.00 89.94 113 PRO A O 1
ATOM 913 N N . GLN A 1 114 ? -3.506 -10.582 1.209 1.00 92.62 114 GLN A N 1
ATOM 914 C CA . GLN A 1 114 ? -2.478 -11.622 1.195 1.00 92.62 114 GLN A CA 1
ATOM 915 C C . GLN A 1 114 ? -1.419 -11.369 0.117 1.00 92.62 114 GLN A C 1
ATOM 917 O O . GLN A 1 114 ? -0.230 -11.565 0.364 1.00 92.62 114 GLN A O 1
ATOM 922 N N . GLU A 1 115 ? -1.832 -10.914 -1.065 1.00 95.12 115 GLU A N 1
ATOM 923 C CA . GLU A 1 115 ? -0.914 -10.568 -2.151 1.00 95.12 115 GLU 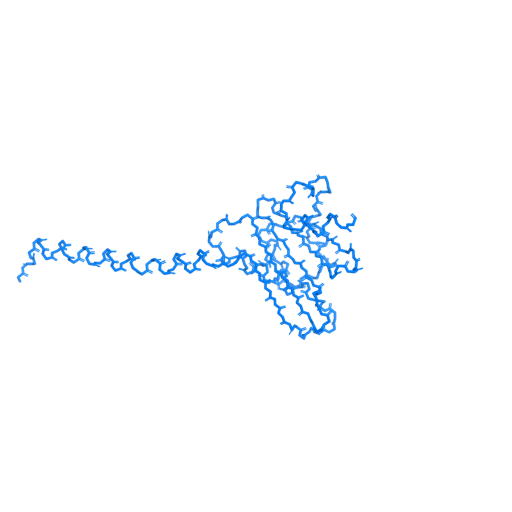A CA 1
ATOM 924 C C . GLU A 1 115 ? -0.106 -9.308 -1.830 1.00 95.12 115 GLU A C 1
ATOM 926 O O . GLU A 1 115 ? 1.098 -9.279 -2.076 1.00 95.12 115 GLU A O 1
ATOM 931 N N . LEU A 1 116 ? -0.728 -8.297 -1.215 1.00 92.56 116 LEU A N 1
ATOM 932 C CA . LEU A 1 116 ? -0.032 -7.100 -0.746 1.00 92.56 116 LEU A CA 1
ATOM 933 C C . LEU A 1 116 ? 1.046 -7.461 0.286 1.00 92.56 116 LEU A C 1
ATOM 935 O O . LEU A 1 116 ? 2.198 -7.036 0.158 1.00 92.56 116 LEU A O 1
ATOM 939 N N . LYS A 1 117 ? 0.697 -8.322 1.250 1.00 92.75 117 LYS A N 1
ATOM 940 C CA . LYS A 1 117 ? 1.639 -8.859 2.233 1.00 92.75 117 LYS A CA 1
ATOM 941 C C . LYS A 1 117 ? 2.773 -9.637 1.569 1.00 92.75 117 LYS A C 1
ATOM 943 O O . LYS A 1 117 ? 3.937 -9.411 1.885 1.00 92.75 117 LYS A O 1
ATOM 948 N N . MET A 1 118 ? 2.463 -10.505 0.604 1.00 95.06 118 MET A N 1
ATOM 949 C CA . MET A 1 118 ? 3.472 -11.244 -0.162 1.00 95.06 118 MET A CA 1
ATOM 950 C C . MET A 1 118 ? 4.458 -10.296 -0.858 1.00 95.06 118 MET A C 1
ATOM 952 O O . MET A 1 118 ? 5.665 -10.533 -0.799 1.00 95.06 118 MET A O 1
ATOM 956 N N . VAL A 1 119 ? 3.969 -9.246 -1.522 1.00 92.88 119 VAL A N 1
ATOM 957 C CA . VAL A 1 119 ? 4.817 -8.255 -2.203 1.00 92.88 119 VAL A CA 1
ATOM 958 C C . VAL A 1 119 ? 5.752 -7.565 -1.209 1.00 92.88 119 VAL A C 1
ATOM 960 O O . VAL A 1 119 ? 6.952 -7.462 -1.479 1.00 92.88 119 VAL A O 1
ATOM 963 N N . ALA A 1 120 ? 5.234 -7.159 -0.047 1.00 91.12 120 ALA A N 1
ATOM 964 C CA . ALA A 1 120 ? 6.013 -6.522 1.013 1.00 91.12 120 ALA A CA 1
ATOM 965 C C . ALA A 1 120 ? 7.073 -7.456 1.634 1.00 91.12 120 ALA A C 1
ATOM 967 O O . ALA A 1 120 ? 8.235 -7.058 1.790 1.00 91.12 120 ALA A O 1
ATOM 968 N N . ASP A 1 121 ? 6.691 -8.694 1.959 1.00 91.06 121 ASP A N 1
ATOM 969 C CA . ASP A 1 121 ? 7.549 -9.695 2.608 1.00 91.06 121 ASP A CA 1
ATOM 970 C C . ASP A 1 121 ? 8.675 -10.160 1.682 1.00 91.06 121 ASP A C 1
ATOM 972 O O . ASP A 1 121 ? 9.833 -10.271 2.090 1.00 91.06 121 ASP A O 1
ATOM 976 N N . ARG A 1 122 ? 8.347 -10.400 0.406 1.00 92.75 122 ARG A N 1
ATOM 977 C CA . ARG A 1 122 ? 9.303 -10.869 -0.607 1.00 92.75 122 ARG A CA 1
ATOM 978 C C . ARG A 1 122 ? 10.115 -9.747 -1.245 1.00 92.75 122 ARG A C 1
ATOM 980 O O . ARG A 1 122 ? 10.978 -10.046 -2.065 1.00 92.75 122 ARG A O 1
ATOM 987 N N . LYS A 1 123 ? 9.854 -8.484 -0.883 1.00 90.25 123 LYS A N 1
ATOM 988 C CA . LYS A 1 123 ? 10.505 -7.296 -1.463 1.00 90.25 123 LYS A CA 1
ATOM 989 C C . LYS A 1 123 ? 10.395 -7.271 -2.993 1.00 90.25 123 LYS A C 1
ATOM 991 O O . LYS A 1 123 ? 11.375 -7.036 -3.693 1.00 90.25 123 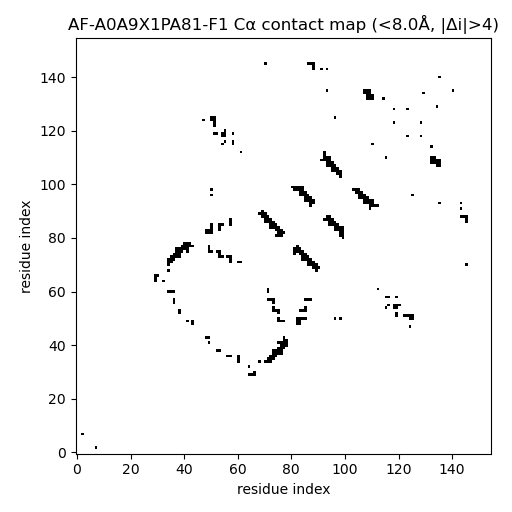LYS A O 1
ATOM 996 N N . ILE A 1 124 ? 9.209 -7.577 -3.519 1.00 89.25 124 ILE A N 1
ATOM 997 C CA . ILE A 1 124 ? 8.977 -7.586 -4.968 1.00 89.25 124 ILE A CA 1
ATOM 998 C C . ILE A 1 124 ? 9.002 -6.137 -5.464 1.00 89.25 124 ILE A C 1
ATOM 1000 O O . ILE A 1 124 ? 8.145 -5.340 -5.081 1.00 89.25 124 ILE A O 1
ATOM 1004 N N . SER A 1 125 ? 9.971 -5.816 -6.324 1.00 86.31 125 SER A N 1
ATOM 1005 C CA . SER A 1 125 ? 10.068 -4.495 -6.946 1.00 86.31 125 SER A CA 1
ATOM 1006 C C . SER A 1 125 ? 8.896 -4.227 -7.888 1.00 86.31 125 SER A C 1
ATOM 1008 O O . SER A 1 125 ? 8.284 -5.150 -8.442 1.00 86.31 125 SER A O 1
ATOM 1010 N N . CYS A 1 126 ? 8.609 -2.952 -8.121 1.00 83.56 126 CYS A N 1
ATOM 1011 C CA . CYS A 1 126 ? 7.508 -2.498 -8.961 1.00 83.56 126 CYS A CA 1
ATOM 1012 C C . CYS A 1 126 ? 7.569 -3.076 -10.390 1.00 83.56 126 CYS A C 1
ATOM 1014 O O . CYS A 1 126 ? 6.538 -3.424 -10.978 1.00 83.56 126 CYS A O 1
ATOM 1016 N N . ASP A 1 127 ? 8.778 -3.264 -10.927 1.00 83.69 127 ASP A N 1
ATOM 1017 C CA . ASP A 1 127 ? 9.000 -3.825 -12.256 1.00 83.69 127 ASP A CA 1
ATOM 1018 C C . ASP A 1 127 ? 8.668 -5.309 -12.324 1.00 83.69 127 ASP A C 1
ATOM 1020 O O . ASP A 1 127 ? 8.189 -5.793 -13.354 1.00 83.69 127 ASP A O 1
ATOM 1024 N N . SER A 1 128 ? 8.854 -6.007 -11.207 1.00 89.81 128 SER A N 1
ATOM 1025 C CA . SER A 1 128 ? 8.588 -7.433 -11.079 1.00 89.81 128 SER A CA 1
ATOM 1026 C C . SER A 1 128 ? 7.127 -7.736 -10.747 1.00 89.81 128 SER A C 1
ATOM 1028 O O . SER A 1 128 ? 6.678 -8.852 -10.996 1.00 89.81 128 SER A O 1
ATOM 1030 N N . MET A 1 129 ? 6.356 -6.767 -10.234 1.00 90.38 129 MET A N 1
ATOM 1031 C CA . MET A 1 129 ? 4.970 -6.978 -9.783 1.00 90.38 129 MET A CA 1
ATOM 1032 C C . MET A 1 129 ? 4.055 -7.605 -10.830 1.00 90.38 129 MET A C 1
ATOM 1034 O O . MET A 1 129 ? 3.219 -8.428 -10.476 1.00 90.38 129 MET A O 1
ATOM 1038 N N . ARG A 1 130 ? 4.236 -7.283 -12.115 1.00 91.06 130 ARG A N 1
ATOM 1039 C CA . ARG A 1 130 ? 3.440 -7.850 -13.221 1.00 91.06 130 ARG A CA 1
ATOM 1040 C C . ARG A 1 130 ? 3.486 -9.382 -13.305 1.00 91.06 130 ARG A C 1
ATOM 1042 O O . ARG A 1 130 ? 2.628 -9.978 -13.940 1.00 91.06 130 ARG A O 1
ATOM 1049 N N . HIS A 1 131 ? 4.502 -10.011 -12.711 1.00 95.31 131 HIS A N 1
ATOM 1050 C CA . HIS A 1 131 ? 4.647 -11.467 -12.666 1.00 95.31 131 HIS A CA 1
ATOM 1051 C C . HIS A 1 131 ? 3.891 -12.107 -11.494 1.00 95.31 131 HIS A C 1
ATOM 1053 O O . HIS A 1 131 ? 3.766 -13.327 -11.448 1.00 95.31 131 HIS A O 1
ATOM 1059 N N . TYR A 1 132 ? 3.407 -11.297 -10.551 1.00 95.06 132 TYR A N 1
ATOM 1060 C CA . TYR A 1 132 ? 2.792 -11.747 -9.302 1.00 95.06 132 TYR A CA 1
ATOM 1061 C C . TYR A 1 132 ? 1.369 -11.234 -9.115 1.00 95.06 132 TYR A C 1
ATOM 1063 O O . TYR A 1 132 ? 0.583 -11.891 -8.444 1.00 95.06 132 TYR A O 1
ATOM 1071 N N . LEU A 1 133 ? 1.047 -10.072 -9.681 1.00 95.69 133 LEU A N 1
ATOM 1072 C CA . LEU A 1 133 ? -0.241 -9.415 -9.527 1.00 95.69 133 LEU A CA 1
ATOM 1073 C C . LEU A 1 133 ? -0.943 -9.276 -10.873 1.00 95.69 133 LEU A C 1
ATOM 1075 O O . LEU A 1 133 ? -0.324 -8.980 -11.899 1.00 95.69 133 LEU A O 1
ATOM 1079 N N . LYS A 1 134 ? -2.267 -9.425 -10.848 1.00 94.19 134 LYS A N 1
ATOM 1080 C CA . LYS A 1 134 ? -3.115 -9.164 -12.010 1.00 94.19 134 LYS A CA 1
ATOM 1081 C C . LYS A 1 134 ? -3.187 -7.647 -12.259 1.00 94.19 134 LYS A C 1
ATOM 1083 O O . LYS A 1 134 ? -3.411 -6.903 -11.304 1.00 94.19 134 LYS A O 1
ATOM 1088 N N . PRO A 1 135 ? -3.045 -7.159 -13.506 1.00 90.44 135 PRO A N 1
ATOM 1089 C CA . PRO A 1 135 ? -3.232 -5.740 -13.807 1.00 90.44 135 PRO A CA 1
ATOM 1090 C C . PRO A 1 135 ? -4.661 -5.290 -13.479 1.00 90.44 135 PRO A C 1
ATOM 1092 O O . PRO A 1 135 ? -5.618 -6.049 -13.664 1.00 90.44 135 PRO A O 1
ATOM 1095 N N . PHE A 1 136 ? -4.799 -4.056 -12.994 1.00 87.12 136 PHE A N 1
ATOM 1096 C CA . PHE A 1 136 ? -6.108 -3.449 -12.770 1.00 87.12 136 PHE A CA 1
ATOM 1097 C C . PHE A 1 136 ? -6.686 -2.936 -14.108 1.00 87.12 136 PHE A C 1
ATOM 1099 O O . PHE A 1 136 ? -5.917 -2.424 -14.926 1.00 87.12 136 PHE A O 1
ATOM 1106 N N . PRO A 1 137 ? -7.999 -3.061 -14.372 1.00 82.56 137 PRO A N 1
ATOM 1107 C CA . PRO A 1 137 ? -8.599 -2.691 -15.647 1.00 82.56 137 PRO A CA 1
ATOM 1108 C C . PRO A 1 137 ? -8.593 -1.172 -15.818 1.00 82.56 137 PRO A C 1
ATOM 1110 O O . PRO A 1 137 ? -8.946 -0.438 -14.894 1.00 82.56 137 PRO A O 1
ATOM 1113 N N . ALA A 1 138 ? -8.176 -0.700 -16.995 1.00 75.81 138 ALA A N 1
ATOM 1114 C CA . ALA A 1 138 ? -8.013 0.728 -17.269 1.00 75.81 138 ALA A CA 1
ATOM 1115 C C . ALA A 1 138 ? -9.342 1.504 -17.213 1.00 75.81 138 ALA A C 1
ATOM 1117 O O . ALA A 1 138 ? -9.376 2.657 -16.792 1.00 75.81 138 ALA A O 1
ATOM 1118 N N . ASP A 1 139 ? -10.438 0.853 -17.591 1.00 75.06 139 ASP A N 1
ATOM 1119 C CA . ASP A 1 139 ? -11.806 1.371 -17.566 1.00 75.06 139 ASP A CA 1
ATOM 1120 C C . ASP A 1 139 ? -12.314 1.668 -16.148 1.00 75.06 139 ASP A C 1
ATOM 1122 O O . ASP A 1 139 ? -13.108 2.585 -15.965 1.00 75.06 139 ASP A O 1
ATOM 1126 N N . LEU A 1 140 ? -11.802 0.964 -15.135 1.00 70.88 140 LEU A N 1
ATOM 1127 C CA . LEU A 1 140 ? -12.181 1.160 -13.732 1.00 70.88 140 LEU A CA 1
ATOM 1128 C C . LEU A 1 140 ? -11.303 2.187 -12.998 1.00 70.88 140 LEU A C 1
ATOM 1130 O O . LEU A 1 140 ? -11.558 2.498 -11.832 1.00 70.88 140 LEU A O 1
ATOM 1134 N N . LEU A 1 141 ? -10.259 2.723 -13.644 1.00 67.62 141 LEU A N 1
ATOM 1135 C CA . LEU A 1 141 ? -9.347 3.690 -13.019 1.00 67.62 141 LEU A CA 1
ATOM 1136 C C . LEU A 1 141 ? -10.041 5.014 -12.691 1.00 67.62 141 LEU A C 1
ATOM 1138 O O . LEU A 1 141 ? -9.748 5.613 -11.657 1.00 67.62 141 LEU A O 1
ATOM 1142 N N . MET A 1 142 ? -10.986 5.437 -13.534 1.00 64.88 142 MET A N 1
ATOM 1143 C CA . MET A 1 142 ? -11.746 6.680 -13.349 1.00 64.88 142 MET A CA 1
ATOM 1144 C C . MET A 1 142 ? -12.656 6.642 -12.115 1.00 64.88 142 MET A C 1
ATOM 1146 O O . MET A 1 142 ? -12.934 7.686 -11.521 1.00 64.88 142 MET A O 1
ATOM 1150 N N . ASP A 1 143 ? -13.064 5.439 -11.708 1.00 64.06 143 ASP A N 1
ATOM 1151 C CA . ASP A 1 143 ? -13.971 5.193 -10.588 1.00 64.06 143 ASP A CA 1
ATOM 1152 C C . ASP A 1 143 ? -13.238 4.810 -9.295 1.00 64.06 143 ASP A C 1
ATOM 1154 O O . ASP A 1 143 ? -13.863 4.682 -8.240 1.00 64.06 143 ASP A O 1
ATOM 1158 N N . CYS A 1 144 ? -11.913 4.635 -9.341 1.00 62.28 144 CYS A N 1
ATOM 1159 C CA . CYS A 1 144 ? -11.119 4.294 -8.169 1.00 62.28 144 CYS A CA 1
ATOM 1160 C C . CYS A 1 144 ? -10.795 5.572 -7.374 1.00 62.28 144 CYS A C 1
ATOM 1162 O O . CYS A 1 144 ? -10.007 6.400 -7.842 1.00 62.28 144 CYS A O 1
ATOM 1164 N N . PRO A 1 145 ? -11.344 5.760 -6.154 1.00 54.91 145 PRO A N 1
ATOM 1165 C CA . PRO A 1 145 ? -11.013 6.900 -5.318 1.00 54.91 145 PRO A CA 1
ATOM 1166 C C . PRO A 1 145 ? -9.629 6.659 -4.718 1.00 54.91 145 PRO A C 1
ATOM 1168 O O . PRO A 1 145 ? -9.475 6.221 -3.577 1.00 54.91 145 PRO A O 1
ATOM 1171 N N . THR A 1 146 ? -8.607 6.905 -5.523 1.00 55.50 146 THR A N 1
ATOM 1172 C CA . THR A 1 146 ? -7.283 7.215 -5.015 1.00 55.50 146 THR A CA 1
ATOM 1173 C C . THR A 1 146 ? -7.235 8.727 -4.819 1.00 55.50 146 THR A C 1
ATOM 1175 O O . THR A 1 146 ? -7.783 9.488 -5.619 1.00 55.50 146 THR A O 1
ATOM 1178 N N . ARG A 1 147 ? -6.599 9.212 -3.746 1.00 52.56 147 ARG A N 1
ATOM 1179 C CA . ARG A 1 147 ? -6.399 10.662 -3.544 1.00 52.56 147 ARG A CA 1
ATOM 1180 C C . ARG A 1 147 ? -5.598 11.292 -4.702 1.00 52.56 147 ARG A C 1
ATOM 1182 O O . ARG A 1 147 ? -5.549 12.504 -4.843 1.00 52.56 147 ARG A O 1
ATOM 1189 N N . SER A 1 148 ? -5.022 10.448 -5.557 1.00 50.22 148 SER A N 1
ATOM 1190 C CA . SER A 1 148 ? -4.305 10.738 -6.793 1.00 50.22 148 SER A CA 1
ATOM 1191 C C . SER A 1 148 ? -5.154 11.341 -7.915 1.00 50.22 148 SER A C 1
ATOM 1193 O O . SER A 1 148 ? -4.577 11.695 -8.938 1.00 50.22 148 SER A O 1
ATOM 1195 N N . ARG A 1 149 ? -6.477 11.519 -7.765 1.00 46.41 149 ARG A N 1
ATOM 1196 C CA . ARG A 1 149 ? -7.267 12.260 -8.769 1.00 46.41 149 ARG A CA 1
ATOM 1197 C C . ARG A 1 149 ? -6.701 13.671 -9.020 1.00 46.41 149 ARG A C 1
ATOM 1199 O O . ARG A 1 149 ? -6.720 14.116 -10.160 1.00 46.41 149 ARG A O 1
ATOM 1206 N N . ASP A 1 150 ? -6.086 14.286 -8.005 1.00 40.41 150 ASP A N 1
ATOM 1207 C CA . ASP A 1 150 ? -5.383 15.577 -8.120 1.00 40.41 150 ASP A CA 1
ATOM 1208 C C . ASP A 1 150 ? -4.005 15.481 -8.818 1.00 40.41 150 ASP A C 1
ATOM 1210 O O . ASP A 1 150 ? -3.487 16.480 -9.305 1.00 40.41 150 ASP A O 1
ATOM 1214 N N . LEU A 1 151 ? -3.394 14.290 -8.876 1.00 41.56 151 LEU A N 1
ATOM 1215 C CA . LEU A 1 151 ? -2.112 14.044 -9.560 1.00 41.56 151 LEU A CA 1
ATOM 1216 C C . LEU A 1 151 ? -2.302 13.710 -11.047 1.00 41.56 151 LEU A C 1
ATOM 1218 O O . LEU A 1 151 ? -1.445 14.049 -11.857 1.00 41.56 151 LEU A O 1
ATOM 1222 N N . PHE A 1 152 ? -3.417 13.070 -11.410 1.00 41.47 152 PHE A N 1
ATOM 1223 C CA . PHE A 1 152 ? -3.710 12.659 -12.788 1.00 41.47 152 PHE A CA 1
ATOM 1224 C C . PHE A 1 152 ? -4.529 13.683 -13.587 1.00 41.47 152 PHE A C 1
ATOM 1226 O O . PHE A 1 152 ? -4.618 13.553 -14.799 1.00 41.47 152 PHE A O 1
ATOM 1233 N N . SER A 1 153 ? -5.090 14.726 -12.962 1.00 35.84 153 SER A N 1
ATOM 1234 C CA . SER A 1 153 ? -5.709 15.850 -13.689 1.00 35.84 153 SER A CA 1
ATOM 1235 C C . SER A 1 153 ? -4.695 16.855 -14.260 1.00 35.84 153 SER A C 1
ATOM 1237 O O . SER A 1 153 ? -5.096 17.891 -14.785 1.00 35.84 153 SER A O 1
ATOM 1239 N N . LEU A 1 154 ? -3.395 16.593 -14.097 1.00 31.25 154 LEU A N 1
ATOM 1240 C CA . LEU A 1 154 ? -2.286 17.450 -14.532 1.00 31.25 154 LEU A CA 1
ATOM 1241 C C . LEU A 1 154 ? -1.512 16.887 -15.740 1.00 31.25 154 LEU A C 1
ATOM 1243 O O . LEU A 1 154 ? -0.538 17.515 -16.156 1.00 31.25 154 LEU A O 1
ATOM 1247 N N . PHE A 1 155 ? -1.940 15.748 -16.299 1.00 35.38 155 PHE A N 1
ATOM 1248 C CA . PHE A 1 155 ? -1.351 15.129 -17.491 1.00 35.38 155 PHE A CA 1
ATOM 1249 C C . PHE A 1 155 ? -2.410 14.857 -18.558 1.00 35.38 155 PHE A C 1
ATOM 1251 O O . PHE A 1 155 ? -3.465 14.284 -18.206 1.00 35.38 155 PHE A O 1
#

Foldseek 3Di:
DDDDPVRVVVVVVVVVVVVVVVVVVVVVVLVPDDLEEEAEADPDDPPLQFQLVFLLVNLCSVVVHPPPDQKHKYFYAHPVGTAKIWIAGQVQQKIKIDGDLVVVDIFIFRHDSVLSVVCNVVVQDPVRVVVRTHGDDPVCPVVDPDVCVVVVVVD

Sequence (155 aa):
MPKSPKQIKAKLITSAIMCCLLAFPFIISKITKSNSARVFYVQTPEHDGGDTIAIRKLNELVEENFLNRNYYEAAAYTEISTRWYANYNKQYQALLITGDPASGWSRFYYASPQELKMVADRKISCDSMRHYLKPFPADLLMDCPTRSRDLFSLF

Mean predicted aligned error: 10.8 Å

Solvent-accessible surface area (backbone atoms only —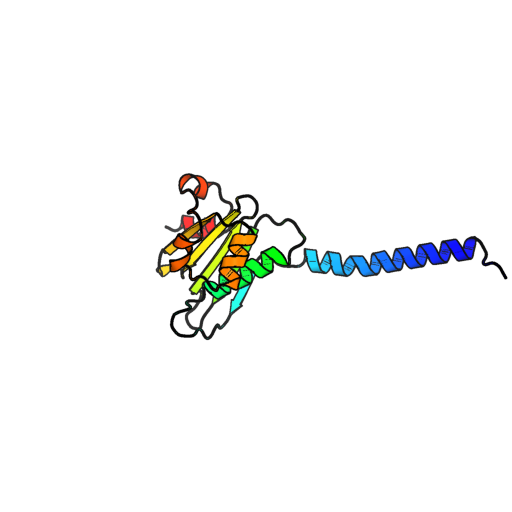 not comparable to full-atom values): 8799 Å² total; per-residue (Å²): 133,86,80,52,73,67,60,54,53,50,52,52,52,53,51,50,50,50,51,50,64,58,48,46,58,57,53,48,55,61,70,67,54,67,55,62,48,77,45,73,68,53,89,55,64,93,87,56,77,26,47,41,58,8,40,33,52,31,39,52,55,62,73,72,46,84,66,92,61,57,55,41,33,12,32,15,24,35,94,88,44,62,36,16,42,23,35,40,29,60,85,76,24,34,35,40,43,29,50,35,80,90,67,76,46,69,50,52,24,40,36,53,76,68,52,42,44,48,37,34,75,69,54,50,41,75,89,54,37,73,82,78,35,53,73,46,63,75,87,54,53,85,76,51,86,51,87,53,60,76,65,58,76,77,111

Nearest PDB structures (foldseek):
  2qx2-assembly1_A  TM=5.978E-01  e=7.985E-01  Staphylococcus aureus subsp. aureus Mu50
  4hn3-assembly2_C  TM=5.873E-01  e=1.107E+00  List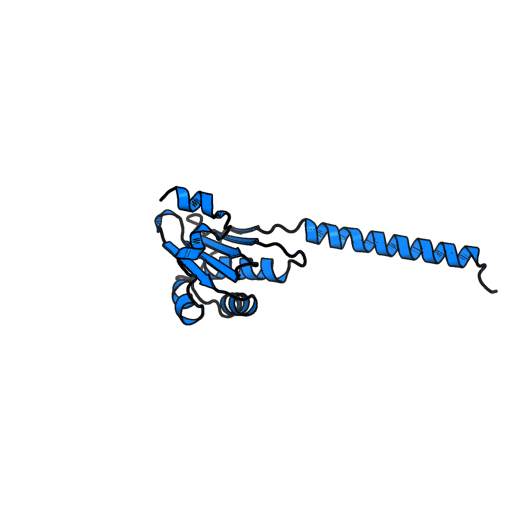eria monocytogenes EGD-e
  8ev3-assembly1_x  TM=4.947E-01  e=4.736E-01  Schizosaccharomyces pombe
  7d5t-assembly1_5G  TM=4.944E-01  e=2.587E+00  Saccharomyces cerevisiae S288C
  7mqa-assembly1_SM  TM=3.863E-01  e=2.127E+00  Homo sapiens